Protein AF-A0A2D6ZZS3-F1 (afdb_monomer)

Solvent-accessible surface area (backbone atoms only — not comparable to full-atom values): 4858 Å² total; per-residue (Å²): 132,85,77,77,77,80,75,83,80,74,55,70,68,57,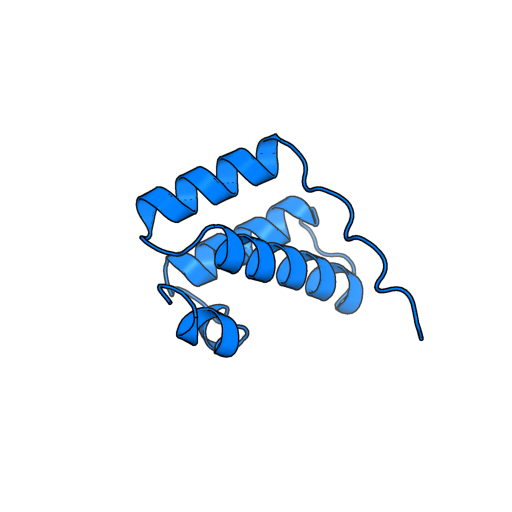50,53,52,38,47,52,50,18,69,75,64,66,33,42,46,71,40,48,50,49,46,27,53,48,29,42,51,48,42,70,72,72,49,91,62,104,56,54,59,68,56,50,9,48,50,40,36,51,20,40,70,72,56,54,70,63,37,43,71,77,38,42,75,47,58,72,48,25,79,111

Nearest PDB structures (foldseek):
  7x0e-assembly1_A  TM=7.745E-01  e=6.742E+00  Pseudomonas aeruginosa PAO1
  4bpd-assembly2_F  TM=2.712E-01  e=8.083E+00  Escherichia coli K-12
  5d57-assembly2_F  TM=2.605E-01  e=9.689E+00  Escherichia coli K-12

pLDDT: mean 89.94, std 9.18, range [54.09, 96.94]

Radius of gyration: 12.97 Å; Cα contacts (8 Å, |Δi|>4): 69; chains: 1; bounding box: 28×40×25 Å

Sequence (84 aa):
MSQKRKRKPLSPSTQKYLLAKAKESGIKKSVLTAVYRRGQGAFLSSGSRNVSMAAWARGRVNSFVSGKGGARKADADLWRKRKT

Foldseek 3Di:
DDDDPDDDDDDPVVLVLLVVLCVVQVFDSVLLVVQLVVQLVCCVVVDHDPDDSNVSSVVLSVCCRVVPDCNCVVSVVSVVVRND

Structure (mmCIF, N/CA/C/O backbone):
data_AF-A0A2D6ZZS3-F1
#
_entry.id   AF-A0A2D6ZZS3-F1
#
loop_
_atom_site.group_PDB
_atom_site.id
_atom_site.type_symbol
_atom_site.label_atom_id
_atom_site.label_alt_id
_atom_site.label_comp_id
_atom_site.label_asym_id
_atom_site.label_entity_id
_atom_site.label_seq_id
_atom_site.pdbx_PDB_ins_code
_atom_site.Cartn_x
_atom_site.Cartn_y
_atom_site.Cartn_z
_atom_site.occupancy
_atom_site.B_iso_or_equiv
_atom_site.auth_seq_id
_atom_site.auth_comp_id
_atom_site.auth_asym_id
_atom_site.auth_atom_id
_atom_site.pdbx_PDB_model_num
ATOM 1 N N . MET A 1 1 ? -4.677 -30.173 5.713 1.00 54.09 1 MET A N 1
ATOM 2 C CA . MET A 1 1 ? -4.942 -28.724 5.891 1.00 54.09 1 MET A CA 1
ATOM 3 C C . MET A 1 1 ? -3.681 -27.935 5.546 1.00 54.09 1 MET A C 1
ATOM 5 O O . MET A 1 1 ? -2.677 -28.100 6.224 1.00 54.09 1 MET A O 1
ATOM 9 N N . SER A 1 2 ? -3.679 -27.133 4.476 1.00 63.50 2 SER A N 1
ATOM 10 C CA . SER A 1 2 ? -2.496 -26.347 4.082 1.00 63.50 2 SER A CA 1
ATOM 11 C C . SER A 1 2 ? -2.259 -25.213 5.083 1.00 63.50 2 SER A C 1
ATOM 13 O O . SER A 1 2 ? -3.056 -24.276 5.151 1.00 63.50 2 SER A O 1
ATOM 15 N N . GLN A 1 3 ? -1.173 -25.271 5.859 1.00 65.75 3 GLN A N 1
ATOM 16 C CA . GLN A 1 3 ? -0.805 -24.188 6.771 1.00 65.75 3 GLN A CA 1
ATOM 17 C C . GLN A 1 3 ? -0.633 -22.881 5.984 1.00 65.75 3 GLN A C 1
ATOM 19 O O . GLN A 1 3 ? 0.192 -22.768 5.074 1.00 65.75 3 GLN A O 1
ATOM 24 N N . LYS A 1 4 ? -1.443 -21.871 6.313 1.00 62.75 4 LYS A N 1
ATOM 25 C CA . LYS A 1 4 ? -1.385 -20.552 5.677 1.00 62.75 4 LYS A CA 1
ATOM 26 C C . LYS A 1 4 ? -0.044 -19.915 6.049 1.00 62.75 4 LYS A C 1
ATOM 28 O O . LYS A 1 4 ? 0.143 -19.499 7.190 1.00 62.75 4 LYS A O 1
ATOM 33 N N . ARG A 1 5 ? 0.903 -19.861 5.104 1.00 74.81 5 ARG A N 1
ATOM 34 C CA . ARG A 1 5 ? 2.242 -19.292 5.341 1.00 74.81 5 ARG A CA 1
ATOM 35 C C . ARG A 1 5 ? 2.109 -17.892 5.952 1.00 74.81 5 ARG A C 1
ATOM 37 O O . ARG A 1 5 ? 1.457 -17.016 5.371 1.00 74.81 5 ARG A O 1
ATOM 44 N N . LYS A 1 6 ? 2.712 -17.679 7.129 1.00 74.50 6 LYS A N 1
ATOM 45 C CA . LYS A 1 6 ? 2.725 -16.368 7.792 1.00 74.50 6 LYS A CA 1
ATOM 46 C C . LYS A 1 6 ? 3.410 -15.362 6.868 1.00 74.50 6 LYS A C 1
ATOM 48 O O . LYS A 1 6 ? 4.492 -15.598 6.338 1.00 74.50 6 LYS A O 1
ATOM 53 N N . ARG A 1 7 ? 2.747 -14.232 6.634 1.00 80.44 7 ARG A N 1
ATOM 54 C CA . ARG A 1 7 ? 3.272 -13.168 5.776 1.00 80.44 7 ARG A CA 1
ATOM 55 C C . ARG A 1 7 ? 4.502 -12.542 6.432 1.00 80.44 7 ARG A C 1
ATOM 57 O O . ARG A 1 7 ? 4.420 -12.145 7.590 1.00 80.44 7 ARG A O 1
ATOM 64 N N . LYS A 1 8 ? 5.594 -12.377 5.673 1.00 84.25 8 LYS A N 1
ATOM 65 C CA . LYS A 1 8 ? 6.787 -11.656 6.151 1.00 84.25 8 LYS A CA 1
ATOM 66 C C . LYS A 1 8 ? 6.386 -10.264 6.677 1.00 84.25 8 LYS A C 1
ATOM 68 O O . LYS A 1 8 ? 5.589 -9.590 5.993 1.00 84.25 8 LYS A O 1
ATOM 73 N N . PRO A 1 9 ? 6.878 -9.857 7.865 1.00 86.31 9 PRO A N 1
ATOM 74 C CA . PRO A 1 9 ? 6.578 -8.550 8.433 1.00 86.31 9 PRO A CA 1
ATOM 75 C C . PRO A 1 9 ? 7.103 -7.431 7.529 1.00 86.31 9 PRO A C 1
ATOM 77 O O . PRO A 1 9 ? 8.104 -7.585 6.831 1.00 86.31 9 PRO A O 1
ATOM 80 N N . LEU A 1 10 ? 6.391 -6.303 7.523 1.00 90.12 10 LEU A N 1
ATOM 81 C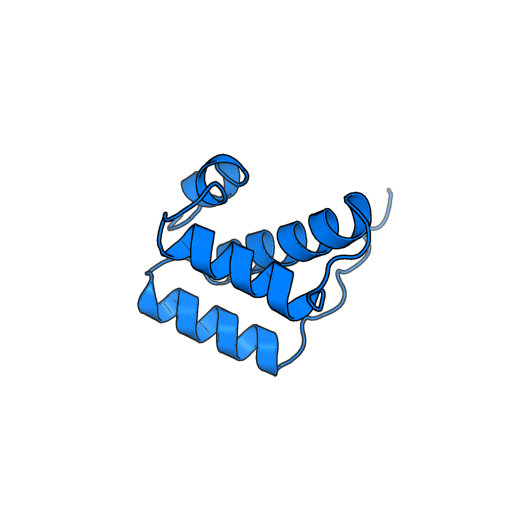 CA . LEU A 1 10 ? 6.824 -5.099 6.814 1.00 90.12 10 LEU A CA 1
ATOM 82 C C . LEU A 1 10 ? 7.919 -4.383 7.605 1.00 90.12 10 LEU A C 1
ATOM 84 O O . LEU A 1 10 ? 7.898 -4.412 8.836 1.00 90.12 10 LEU A O 1
ATOM 88 N N . SER A 1 11 ? 8.815 -3.684 6.901 1.00 92.81 11 SER A N 1
ATOM 89 C CA . SER A 1 11 ? 9.858 -2.877 7.540 1.00 92.81 11 SER A CA 1
ATOM 90 C C . SER A 1 11 ? 9.259 -1.812 8.475 1.00 92.81 11 SER A C 1
ATOM 92 O O . SER A 1 11 ? 8.179 -1.284 8.174 1.00 92.81 11 SER A O 1
ATOM 94 N N . PRO A 1 12 ? 9.954 -1.426 9.561 1.00 94.00 12 PRO A N 1
ATOM 95 C CA . PRO A 1 12 ? 9.483 -0.378 10.472 1.00 94.00 12 PRO A CA 1
ATOM 96 C C . PRO A 1 12 ? 9.155 0.940 9.754 1.00 94.00 12 PRO A C 1
ATOM 98 O O . PRO A 1 12 ? 8.115 1.550 9.999 1.00 94.00 12 PRO A O 1
ATOM 101 N N . SER A 1 13 ? 9.983 1.328 8.779 1.00 94.25 13 SER A N 1
ATOM 102 C CA . SER A 1 13 ? 9.768 2.515 7.941 1.00 94.25 13 SER A CA 1
ATOM 103 C C . SER A 1 13 ? 8.457 2.455 7.152 1.00 94.25 13 SER A C 1
ATOM 105 O O . SER A 1 13 ? 7.694 3.422 7.127 1.00 94.25 13 SER A O 1
ATOM 107 N N . THR A 1 14 ? 8.142 1.299 6.563 1.00 95.31 14 THR A N 1
ATOM 108 C CA . THR A 1 14 ? 6.883 1.089 5.837 1.00 95.31 14 THR A CA 1
ATOM 109 C C . THR A 1 14 ? 5.696 1.135 6.791 1.00 95.31 14 THR A C 1
ATOM 111 O O . THR A 1 14 ? 4.675 1.743 6.478 1.00 95.31 14 THR A O 1
ATOM 114 N N . GLN A 1 15 ? 5.822 0.539 7.977 1.00 95.50 15 GLN A N 1
ATOM 115 C CA . GLN A 1 15 ? 4.756 0.570 8.975 1.00 95.50 15 GLN A CA 1
ATOM 116 C C . GLN A 1 15 ? 4.459 1.994 9.461 1.00 95.50 15 GLN A C 1
ATOM 118 O O . GLN A 1 15 ? 3.282 2.344 9.577 1.00 95.50 15 GLN A O 1
ATOM 123 N N . LYS A 1 16 ? 5.493 2.815 9.692 1.00 96.69 16 LYS A N 1
ATOM 124 C CA . LYS A 1 16 ? 5.351 4.233 10.065 1.00 96.69 16 LYS A CA 1
ATOM 125 C C . LYS A 1 16 ? 4.660 5.031 8.960 1.00 96.69 16 LYS A C 1
ATOM 127 O O . LYS A 1 16 ? 3.706 5.751 9.239 1.00 96.69 16 LYS A O 1
ATOM 132 N N . TYR A 1 17 ? 5.076 4.840 7.708 1.00 96.62 17 TYR A N 1
ATOM 133 C CA . TYR A 1 17 ? 4.440 5.467 6.546 1.00 96.62 17 TYR A CA 1
ATOM 134 C C . TYR A 1 17 ? 2.949 5.102 6.427 1.00 96.62 17 TYR A C 1
ATOM 136 O O . TYR A 1 17 ? 2.103 5.982 6.279 1.00 96.62 17 TYR A O 1
ATOM 144 N N . LEU A 1 18 ? 2.606 3.814 6.549 1.00 96.94 18 LEU A N 1
ATOM 145 C CA . LEU A 1 18 ? 1.215 3.352 6.476 1.00 96.94 18 LEU A CA 1
ATOM 146 C C . LEU A 1 18 ? 0.370 3.878 7.638 1.00 96.94 18 LEU A C 1
ATOM 148 O O . LEU A 1 18 ? -0.804 4.182 7.446 1.00 96.94 18 LEU A O 1
ATOM 152 N N . LEU A 1 19 ? 0.953 3.993 8.832 1.00 96.50 19 LEU A N 1
ATOM 153 C CA . LEU A 1 19 ? 0.276 4.574 9.987 1.00 96.50 19 LEU A CA 1
ATOM 154 C C . LEU A 1 19 ? -0.006 6.067 9.777 1.00 96.50 19 LEU A C 1
ATOM 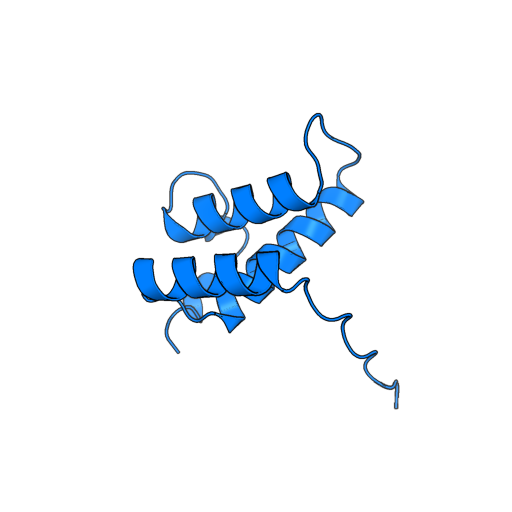156 O O . LEU A 1 19 ? -1.120 6.507 10.042 1.00 96.50 19 LEU A O 1
ATOM 160 N N . ALA A 1 20 ? 0.969 6.827 9.274 1.00 96.94 20 ALA A N 1
ATOM 161 C CA . ALA A 1 20 ? 0.787 8.244 8.961 1.00 96.94 20 ALA A CA 1
ATOM 162 C C . ALA A 1 20 ? -0.332 8.440 7.929 1.00 96.94 20 ALA A C 1
ATOM 164 O O . ALA A 1 20 ? -1.257 9.215 8.160 1.00 96.94 20 ALA A O 1
ATOM 165 N N . LYS A 1 21 ? -0.325 7.648 6.848 1.00 95.44 21 LYS A N 1
ATOM 166 C CA . LYS A 1 21 ? -1.382 7.705 5.830 1.00 95.44 21 LYS A CA 1
ATOM 167 C C . LYS A 1 21 ? -2.746 7.265 6.349 1.00 95.44 21 LYS A C 1
ATOM 169 O O . LYS A 1 21 ? -3.754 7.827 5.929 1.00 95.44 21 LYS A O 1
ATOM 174 N N . ALA A 1 22 ? -2.802 6.300 7.263 1.00 95.88 22 ALA A N 1
ATOM 175 C CA . ALA A 1 22 ? -4.054 5.898 7.898 1.00 95.88 22 ALA A CA 1
ATOM 176 C C . ALA A 1 22 ? -4.667 7.051 8.707 1.00 95.88 22 ALA A C 1
ATOM 178 O O . ALA A 1 22 ? -5.857 7.320 8.572 1.00 95.88 22 ALA A O 1
ATOM 179 N N . LYS A 1 23 ? -3.839 7.764 9.484 1.00 94.75 23 LYS A N 1
ATOM 180 C CA . LYS A 1 23 ? -4.261 8.936 10.266 1.00 94.75 23 LYS A CA 1
ATOM 181 C C . LYS A 1 23 ? -4.738 10.087 9.374 1.00 94.75 23 LYS A C 1
ATOM 183 O O . LYS A 1 23 ? -5.792 10.644 9.632 1.00 94.75 23 LYS A O 1
ATOM 188 N N . GLU A 1 24 ? -3.999 10.389 8.309 1.00 93.94 24 GLU A N 1
ATOM 189 C CA . GLU A 1 24 ? -4.318 11.471 7.363 1.0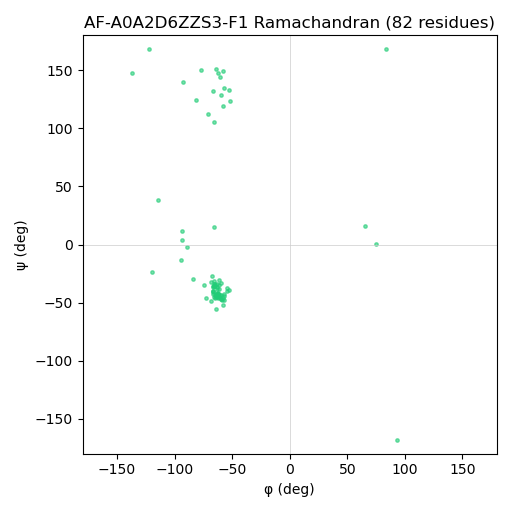0 93.94 24 GLU A CA 1
ATOM 190 C C . GLU A 1 24 ? -5.602 11.202 6.560 1.00 93.94 24 GLU A C 1
ATOM 192 O O . GLU A 1 24 ? -6.398 12.101 6.326 1.00 93.94 24 GLU A O 1
ATOM 197 N N . SER A 1 25 ? -5.815 9.957 6.126 1.00 92.44 25 SER A N 1
ATOM 198 C CA . SER A 1 25 ? -6.920 9.608 5.219 1.00 92.44 25 SER A CA 1
ATOM 199 C C . SER A 1 25 ? -8.187 9.103 5.911 1.00 92.44 25 SER A C 1
ATOM 201 O O . SER A 1 25 ? -9.221 8.941 5.259 1.00 92.44 25 SER A O 1
ATOM 203 N N . GLY A 1 26 ? -8.106 8.760 7.200 1.00 93.25 26 GLY A N 1
ATOM 204 C CA . GLY A 1 26 ? -9.169 8.044 7.911 1.00 93.25 26 GLY A CA 1
ATOM 205 C C . GLY A 1 26 ? -9.413 6.617 7.394 1.00 93.25 26 GLY A C 1
ATOM 206 O O . GLY A 1 26 ? -10.465 6.034 7.659 1.00 93.25 26 GLY A O 1
ATOM 207 N N . ILE A 1 27 ? -8.477 6.052 6.622 1.00 94.56 27 ILE A N 1
ATOM 208 C CA . ILE A 1 27 ? -8.523 4.670 6.128 1.00 94.56 27 ILE A CA 1
ATOM 209 C C . ILE A 1 27 ? -7.776 3.765 7.105 1.00 94.56 27 ILE A C 1
ATOM 211 O O . ILE A 1 27 ? -6.689 4.090 7.581 1.00 94.56 27 ILE A O 1
ATOM 215 N N . LYS A 1 28 ? -8.306 2.568 7.353 1.00 95.44 28 LYS A N 1
ATOM 216 C CA . LYS A 1 28 ? -7.657 1.575 8.214 1.00 95.44 28 LYS A CA 1
ATOM 217 C C . LYS A 1 28 ? -6.249 1.210 7.735 1.00 95.44 28 LYS A C 1
ATOM 219 O O . LYS A 1 28 ? -6.028 0.869 6.571 1.00 95.44 28 LYS A O 1
ATOM 224 N N . LYS A 1 29 ? -5.294 1.156 8.673 1.00 95.56 29 LYS A N 1
ATOM 225 C CA . LYS A 1 29 ? -3.911 0.709 8.405 1.00 95.56 29 LYS A CA 1
ATOM 226 C C . LYS A 1 29 ? -3.873 -0.678 7.754 1.00 95.56 29 LYS A C 1
ATOM 228 O O . LYS A 1 29 ? -3.042 -0.912 6.880 1.00 95.56 29 LYS A O 1
ATOM 233 N N . SER A 1 30 ? -4.755 -1.596 8.155 1.00 94.75 30 SER A N 1
ATOM 234 C CA . SER A 1 30 ? -4.851 -2.948 7.581 1.00 94.75 30 SER A CA 1
ATOM 235 C C . SER A 1 30 ? -5.191 -2.923 6.086 1.00 94.75 30 SER A C 1
ATOM 237 O O . SER A 1 30 ? -4.604 -3.675 5.308 1.00 94.75 30 SER A O 1
ATOM 239 N N . VAL A 1 31 ? -6.063 -2.003 5.670 1.00 96.25 31 VAL A N 1
ATOM 240 C CA . VAL A 1 31 ? -6.437 -1.780 4.268 1.00 96.25 31 VAL A CA 1
ATOM 241 C C . VAL A 1 31 ? -5.265 -1.202 3.486 1.00 96.25 31 VAL A C 1
ATOM 243 O O . VAL A 1 31 ? -4.883 -1.763 2.461 1.00 96.25 31 VAL A O 1
ATOM 246 N N . LEU A 1 32 ? -4.613 -0.155 4.001 1.00 96.38 32 LEU A N 1
ATOM 247 C CA . LEU A 1 32 ? -3.424 0.418 3.352 1.00 96.38 32 LEU A CA 1
ATOM 248 C C . LEU A 1 32 ? -2.273 -0.596 3.265 1.00 96.38 32 LEU A C 1
ATOM 250 O O . LEU A 1 32 ? -1.555 -0.647 2.270 1.00 96.38 32 LEU A O 1
ATOM 254 N N . THR A 1 33 ? -2.137 -1.458 4.273 1.00 96.50 33 THR A N 1
ATOM 255 C CA . THR A 1 33 ? -1.193 -2.583 4.266 1.00 96.50 33 THR A CA 1
ATOM 256 C C . THR A 1 33 ? -1.518 -3.567 3.144 1.00 96.50 33 THR A C 1
ATOM 258 O O . THR A 1 33 ? -0.613 -4.029 2.450 1.00 96.50 33 THR A O 1
ATOM 261 N N . ALA A 1 34 ? -2.795 -3.888 2.930 1.00 95.81 34 ALA A N 1
ATOM 262 C CA . ALA A 1 34 ? -3.214 -4.760 1.838 1.00 95.81 34 ALA A CA 1
ATOM 263 C C . ALA A 1 34 ? -2.934 -4.131 0.461 1.00 95.81 34 ALA A C 1
ATOM 265 O O . ALA A 1 34 ? -2.373 -4.813 -0.398 1.00 95.81 34 ALA A O 1
ATOM 266 N N . VAL A 1 35 ? -3.223 -2.836 0.281 1.00 96.19 35 VAL A N 1
ATOM 267 C CA . VAL A 1 35 ? -2.900 -2.083 -0.948 1.00 96.19 35 VAL A CA 1
ATOM 268 C C . VAL A 1 35 ? -1.395 -2.088 -1.214 1.00 96.19 35 VAL A C 1
ATOM 270 O O . VAL A 1 35 ? -0.967 -2.404 -2.322 1.00 96.19 35 VAL A O 1
ATOM 273 N N . TYR A 1 36 ? -0.577 -1.812 -0.194 1.00 96.31 36 TYR A N 1
ATOM 274 C CA . TYR A 1 36 ? 0.881 -1.847 -0.310 1.00 96.31 36 TYR A CA 1
ATOM 275 C C . TYR A 1 36 ? 1.373 -3.218 -0.788 1.00 96.31 36 TYR A C 1
ATOM 277 O O . TYR A 1 36 ? 2.133 -3.311 -1.751 1.00 96.31 36 TYR A O 1
ATOM 285 N N . ARG A 1 37 ? 0.884 -4.302 -0.172 1.00 95.25 37 ARG A N 1
ATOM 286 C CA . ARG A 1 37 ? 1.266 -5.673 -0.549 1.00 95.25 37 ARG A CA 1
ATOM 287 C C . ARG A 1 37 ? 0.812 -6.045 -1.959 1.00 95.25 37 ARG A C 1
ATOM 289 O O . ARG A 1 37 ? 1.543 -6.742 -2.656 1.00 95.25 37 ARG A O 1
ATOM 296 N N . ARG A 1 38 ? -0.356 -5.574 -2.401 1.00 94.94 38 ARG A N 1
ATOM 297 C CA . ARG A 1 38 ? -0.793 -5.730 -3.798 1.00 94.94 38 ARG A CA 1
ATOM 298 C C . ARG A 1 38 ? 0.072 -4.931 -4.760 1.00 94.94 38 ARG A C 1
ATOM 300 O O . ARG A 1 38 ? 0.373 -5.425 -5.837 1.00 94.94 38 ARG A O 1
ATOM 307 N N . GLY A 1 39 ? 0.529 -3.747 -4.356 1.00 94.06 39 GLY A N 1
ATOM 308 C CA . GLY A 1 39 ? 1.532 -2.981 -5.091 1.00 94.06 39 GLY A CA 1
ATOM 309 C C . GLY A 1 39 ? 2.825 -3.772 -5.289 1.00 94.06 39 GLY A C 1
ATOM 310 O O . GLY A 1 39 ? 3.318 -3.844 -6.410 1.00 94.06 39 GLY A O 1
ATOM 311 N N . GLN A 1 40 ? 3.326 -4.426 -4.238 1.00 94.00 40 GLN A N 1
ATOM 312 C CA . GLN A 1 40 ? 4.501 -5.302 -4.336 1.00 94.00 40 GLN A CA 1
ATOM 313 C C . GLN A 1 40 ? 4.260 -6.495 -5.271 1.00 94.00 40 GLN A C 1
ATOM 315 O O . GLN A 1 40 ? 5.102 -6.783 -6.112 1.00 94.00 40 GLN A O 1
ATOM 320 N N . GLY A 1 41 ? 3.107 -7.163 -5.156 1.00 93.06 41 GLY A N 1
ATOM 321 C CA . GLY A 1 41 ? 2.751 -8.278 -6.039 1.00 93.06 41 GLY A CA 1
ATOM 322 C C . GLY A 1 41 ? 2.660 -7.855 -7.505 1.00 93.06 41 GLY A C 1
ATOM 323 O O . GLY A 1 41 ? 3.236 -8.512 -8.361 1.00 93.06 41 GLY A O 1
ATOM 324 N N . ALA A 1 42 ? 2.018 -6.715 -7.771 1.00 91.94 42 ALA A N 1
ATOM 325 C CA . ALA A 1 42 ? 1.919 -6.153 -9.112 1.00 91.94 42 ALA A CA 1
ATOM 326 C C . ALA A 1 42 ? 3.299 -5.831 -9.699 1.00 91.94 42 ALA A C 1
ATOM 328 O O . ALA A 1 42 ? 3.551 -6.165 -10.846 1.00 91.94 42 ALA A O 1
ATOM 329 N N . PHE A 1 43 ? 4.204 -5.238 -8.908 1.00 92.94 43 PHE A N 1
ATOM 330 C CA . PHE A 1 43 ? 5.581 -4.971 -9.339 1.00 92.94 43 PHE A CA 1
ATOM 331 C C . PHE A 1 43 ? 6.299 -6.251 -9.780 1.00 92.94 43 PHE A C 1
ATOM 333 O O . PHE A 1 43 ? 6.947 -6.271 -10.818 1.00 92.94 43 PHE A O 1
ATOM 340 N N . LEU A 1 44 ? 6.152 -7.325 -9.001 1.00 91.31 44 LEU A N 1
ATOM 3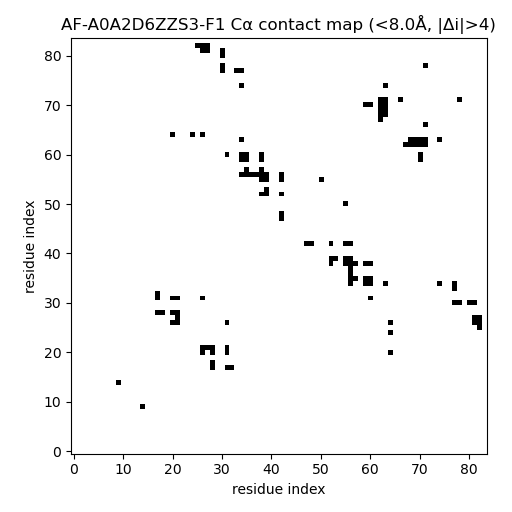41 C CA . LEU A 1 44 ? 6.770 -8.614 -9.304 1.00 91.31 44 LEU A CA 1
ATOM 342 C C . LEU A 1 44 ? 6.160 -9.287 -10.540 1.00 91.31 44 LEU A C 1
ATOM 344 O O . LEU A 1 44 ? 6.877 -9.978 -11.253 1.00 91.31 44 LEU A O 1
ATOM 348 N N . SER A 1 45 ? 4.866 -9.088 -10.807 1.00 90.62 45 SER A N 1
ATOM 349 C CA . SER A 1 45 ? 4.191 -9.693 -11.962 1.00 90.62 45 SER A CA 1
ATOM 350 C C . SER A 1 45 ? 4.359 -8.907 -13.264 1.00 90.62 45 SER A C 1
ATOM 352 O O . SER A 1 45 ? 4.310 -9.501 -14.331 1.00 90.62 45 SER A O 1
ATOM 354 N N . SER A 1 46 ? 4.509 -7.579 -13.205 1.00 83.25 46 SER A N 1
ATOM 355 C CA . SER A 1 46 ? 4.569 -6.719 -14.400 1.00 83.25 46 SER A CA 1
ATOM 356 C C . SER A 1 46 ? 5.987 -6.432 -14.908 1.00 83.25 46 SER A C 1
ATOM 358 O O . SER A 1 46 ? 6.141 -5.645 -15.837 1.00 83.25 46 SER A O 1
ATOM 360 N N . GLY A 1 47 ? 7.014 -7.024 -14.294 1.00 71.31 47 GLY A N 1
ATOM 361 C CA . GLY A 1 47 ? 8.416 -6.779 -14.631 1.00 71.31 47 GLY A CA 1
ATOM 362 C C . GLY A 1 47 ? 9.016 -5.543 -13.952 1.00 71.31 47 GLY A C 1
ATOM 363 O O . GLY A 1 47 ? 8.320 -4.728 -13.337 1.00 71.31 47 GLY A O 1
ATOM 364 N N . SER A 1 48 ? 10.345 -5.433 -14.042 1.00 67.25 48 SER A N 1
ATOM 365 C CA . SER A 1 48 ? 11.110 -4.330 -13.452 1.00 67.25 48 SER A CA 1
ATOM 366 C C . SER A 1 48 ? 10.689 -2.982 -14.043 1.00 67.25 48 SER A C 1
ATOM 368 O O . SER A 1 48 ? 10.380 -2.869 -15.227 1.00 67.25 48 SER A O 1
ATOM 370 N N . ARG A 1 49 ? 10.682 -1.943 -13.209 1.00 78.12 49 ARG A N 1
ATOM 371 C CA . ARG A 1 49 ? 10.395 -0.557 -13.604 1.00 78.12 49 ARG A CA 1
ATOM 372 C C . ARG A 1 49 ? 11.573 0.332 -13.229 1.00 78.12 49 ARG A C 1
ATOM 374 O O . ARG A 1 49 ? 12.370 -0.034 -12.373 1.00 78.12 49 ARG A O 1
ATOM 381 N N . ASN A 1 50 ? 11.583 1.563 -13.737 1.00 90.25 50 ASN A N 1
ATOM 382 C CA . ASN A 1 50 ? 12.544 2.615 -13.360 1.00 90.25 50 ASN A CA 1
ATOM 383 C C . ASN A 1 50 ? 12.408 3.094 -11.893 1.00 90.25 50 ASN A C 1
ATOM 385 O O . ASN A 1 50 ? 12.882 4.167 -11.536 1.00 90.25 50 ASN A O 1
ATOM 389 N N . VAL A 1 51 ? 11.706 2.347 -11.036 1.00 90.88 51 VAL A N 1
ATOM 390 C CA . VAL A 1 51 ? 11.463 2.677 -9.630 1.00 90.88 51 VAL A CA 1
ATOM 391 C C . VAL A 1 51 ? 11.633 1.435 -8.767 1.00 90.88 51 VAL A C 1
ATOM 393 O O . VAL A 1 51 ? 11.285 0.328 -9.170 1.00 90.88 51 VAL A O 1
ATOM 396 N N . SER A 1 52 ? 12.104 1.617 -7.533 1.00 92.75 52 SER A N 1
ATOM 397 C CA . SER A 1 52 ? 12.170 0.512 -6.576 1.00 92.75 52 SER A CA 1
ATOM 398 C C . SER A 1 52 ? 10.772 -0.016 -6.234 1.00 92.75 52 SER A C 1
ATOM 400 O O . SER A 1 52 ? 9.794 0.737 -6.180 1.00 92.75 52 SER A O 1
ATOM 402 N N . MET A 1 53 ? 10.673 -1.307 -5.902 1.00 92.56 53 MET A N 1
ATOM 403 C CA . MET A 1 53 ? 9.416 -1.935 -5.472 1.00 92.56 53 MET A CA 1
ATOM 404 C C . MET A 1 53 ? 8.750 -1.179 -4.310 1.00 92.56 53 MET A C 1
ATOM 406 O O . MET A 1 53 ? 7.528 -1.032 -4.266 1.00 92.56 53 MET A O 1
ATOM 410 N N . ALA A 1 54 ? 9.549 -0.679 -3.362 1.00 93.44 54 ALA A N 1
ATOM 411 C CA . ALA A 1 54 ? 9.038 0.085 -2.232 1.00 93.44 54 ALA A CA 1
ATOM 412 C C . ALA A 1 54 ? 8.435 1.425 -2.678 1.00 93.44 54 ALA A C 1
ATOM 414 O O . ALA A 1 54 ? 7.362 1.793 -2.198 1.00 93.44 54 ALA A O 1
ATOM 415 N N . ALA A 1 55 ? 9.091 2.139 -3.599 1.00 93.75 55 ALA A N 1
ATOM 416 C CA . ALA A 1 55 ? 8.565 3.379 -4.167 1.00 93.75 55 ALA A CA 1
ATOM 417 C C . ALA A 1 55 ? 7.272 3.126 -4.954 1.00 93.75 55 ALA A C 1
ATOM 419 O O . ALA A 1 55 ? 6.286 3.830 -4.746 1.00 93.75 55 ALA A O 1
ATOM 420 N N . TRP A 1 56 ? 7.236 2.065 -5.760 1.00 93.38 56 TRP A N 1
ATOM 421 C CA . TRP A 1 56 ? 6.047 1.636 -6.494 1.00 93.38 56 TRP A CA 1
ATOM 422 C C . TRP A 1 56 ? 4.856 1.343 -5.574 1.00 93.38 56 TRP A C 1
ATOM 424 O O . TRP A 1 56 ? 3.766 1.896 -5.739 1.00 93.38 56 TRP A O 1
ATOM 434 N N . ALA A 1 57 ? 5.069 0.513 -4.551 1.00 95.06 57 ALA A N 1
ATOM 435 C CA . ALA A 1 57 ? 4.027 0.146 -3.601 1.00 95.06 57 ALA A CA 1
ATOM 436 C C . ALA A 1 57 ? 3.513 1.359 -2.803 1.00 95.06 57 ALA A C 1
ATOM 438 O O . ALA A 1 57 ? 2.305 1.481 -2.587 1.00 95.06 57 ALA A O 1
ATOM 439 N N . ARG A 1 58 ? 4.394 2.296 -2.418 1.00 95.50 58 ARG A N 1
ATOM 440 C CA . ARG A 1 58 ? 3.986 3.575 -1.803 1.00 95.50 58 ARG A CA 1
ATOM 441 C C . ARG A 1 58 ? 3.215 4.467 -2.778 1.00 95.50 58 ARG A C 1
ATOM 4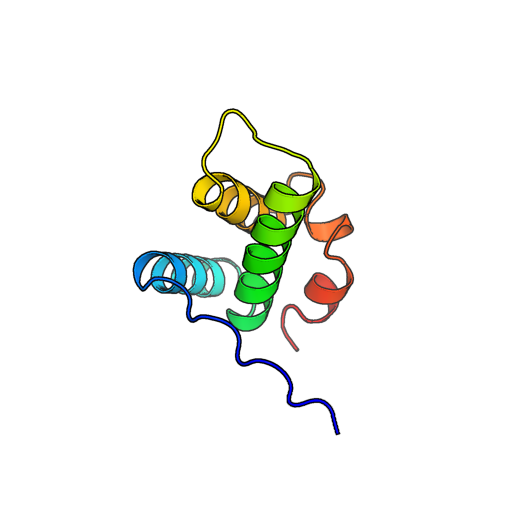43 O O . ARG A 1 58 ? 2.214 5.056 -2.384 1.00 95.50 58 ARG A O 1
ATOM 450 N N . GLY A 1 59 ? 3.618 4.523 -4.047 1.00 94.44 59 GLY A N 1
ATOM 451 C CA . GLY A 1 59 ? 2.892 5.244 -5.096 1.00 94.44 59 GLY A CA 1
ATOM 452 C C . GLY A 1 59 ? 1.450 4.755 -5.233 1.00 94.44 59 GLY A C 1
ATOM 453 O O . GLY A 1 59 ? 0.518 5.559 -5.261 1.00 94.44 59 GLY A O 1
ATOM 454 N N . ARG A 1 60 ? 1.242 3.434 -5.186 1.00 94.81 60 ARG A N 1
ATOM 455 C CA . ARG A 1 60 ? -0.101 2.840 -5.178 1.00 94.81 60 ARG A CA 1
ATOM 456 C C . ARG A 1 60 ? -0.912 3.226 -3.937 1.00 94.81 60 ARG A C 1
ATOM 458 O O . ARG A 1 60 ? -2.081 3.568 -4.076 1.00 94.81 60 ARG A O 1
ATOM 465 N N . VAL A 1 61 ? -0.306 3.224 -2.745 1.00 96.62 61 VAL A N 1
ATOM 466 C CA . VAL A 1 61 ? -0.966 3.688 -1.506 1.00 96.62 61 VAL A CA 1
ATOM 467 C C . VAL A 1 61 ? -1.364 5.163 -1.612 1.00 96.62 61 VAL A C 1
ATOM 469 O O . VAL A 1 61 ? -2.500 5.504 -1.293 1.00 96.62 61 VAL A O 1
ATOM 472 N N . ASN A 1 62 ? -0.480 6.028 -2.115 1.00 95.56 62 ASN A N 1
ATOM 473 C CA . ASN A 1 62 ? -0.783 7.445 -2.333 1.00 95.56 62 ASN A CA 1
ATOM 474 C C . ASN A 1 62 ? -1.924 7.637 -3.348 1.00 95.56 62 ASN A C 1
ATOM 476 O O . ASN A 1 62 ? -2.827 8.438 -3.107 1.00 95.56 62 ASN A O 1
ATOM 480 N N . SER A 1 63 ? -1.930 6.877 -4.449 1.00 94.75 63 SER A N 1
ATOM 481 C CA . SER A 1 63 ? -3.024 6.881 -5.433 1.00 94.75 63 SER A CA 1
ATOM 482 C C . SER A 1 63 ? -4.344 6.405 -4.813 1.00 94.75 63 SER A C 1
ATOM 484 O O . SER A 1 63 ? -5.390 7.017 -5.019 1.00 94.75 63 SER A O 1
ATOM 486 N N . PHE A 1 64 ? -4.304 5.364 -3.977 1.00 95.81 64 PHE A N 1
ATOM 487 C CA . PHE A 1 64 ? -5.484 4.833 -3.291 1.00 95.81 64 PHE A CA 1
ATOM 488 C C . PHE A 1 64 ? -6.078 5.841 -2.298 1.00 95.81 64 PHE A C 1
ATOM 490 O O . PHE A 1 64 ? -7.290 6.075 -2.293 1.00 95.81 64 PHE A O 1
ATOM 497 N N . VAL A 1 65 ? -5.217 6.470 -1.494 1.00 94.94 65 VAL A N 1
ATOM 498 C CA . VAL A 1 65 ? -5.592 7.501 -0.518 1.00 94.94 65 VAL A CA 1
ATOM 499 C C . VAL A 1 65 ? -6.158 8.732 -1.221 1.00 94.94 65 VAL A C 1
ATOM 501 O O . VAL A 1 65 ? -7.298 9.107 -0.956 1.00 94.94 65 VAL A O 1
ATOM 504 N N . SER A 1 66 ? -5.411 9.321 -2.158 1.00 93.38 66 SER A N 1
ATOM 505 C CA . SER A 1 66 ? -5.822 10.550 -2.854 1.00 93.38 66 SER A CA 1
ATOM 506 C C . SER A 1 66 ? -7.023 10.349 -3.777 1.00 93.38 66 SER A C 1
ATOM 508 O O . SER A 1 66 ? -7.767 11.289 -4.035 1.00 93.38 66 SER A O 1
ATOM 510 N N . GLY A 1 67 ? -7.223 9.133 -4.291 1.00 88.31 67 GLY A N 1
ATOM 511 C CA . GLY A 1 67 ? -8.196 8.867 -5.349 1.00 88.31 67 GLY A CA 1
ATOM 512 C C . GLY A 1 67 ? -7.764 9.341 -6.724 1.00 88.31 67 GLY A C 1
ATOM 513 O O . GLY A 1 67 ? -8.507 9.148 -7.680 1.00 88.31 67 GLY A O 1
ATOM 514 N N . LYS A 1 68 ? -6.569 9.926 -6.833 1.00 84.00 68 LYS A N 1
ATOM 515 C CA . LYS A 1 68 ? -5.967 10.292 -8.108 1.00 84.00 68 LYS A CA 1
ATOM 516 C C . LYS A 1 68 ? -5.321 9.039 -8.702 1.00 84.00 68 LYS A C 1
ATOM 518 O O . LYS A 1 68 ? -4.499 8.386 -8.055 1.00 84.00 68 LYS A O 1
ATOM 523 N N . GLY A 1 69 ? -5.708 8.686 -9.925 1.00 82.81 69 GLY A N 1
ATOM 524 C CA . GLY A 1 69 ? -5.246 7.486 -10.632 1.00 82.81 69 GLY A CA 1
ATOM 525 C C . GLY A 1 69 ? -6.151 6.256 -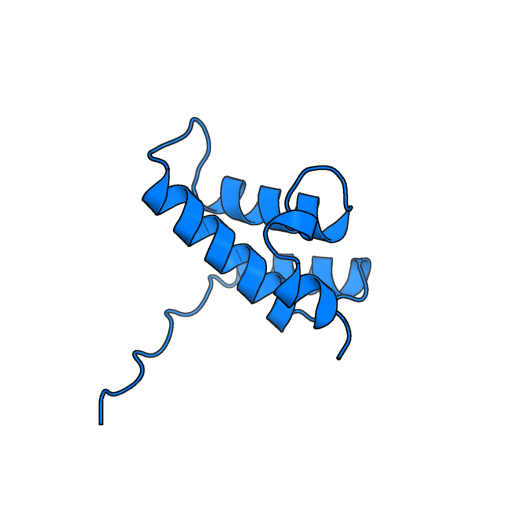10.462 1.00 82.81 69 GLY A C 1
ATOM 526 O O . GLY A 1 69 ? -7.278 6.339 -9.984 1.00 82.81 69 GLY A O 1
ATOM 527 N N . GLY A 1 70 ? -5.655 5.087 -10.880 1.00 88.12 70 GLY A N 1
ATOM 528 C CA . GLY A 1 70 ? -6.455 3.858 -10.995 1.00 88.12 70 GLY A CA 1
ATOM 529 C C . GLY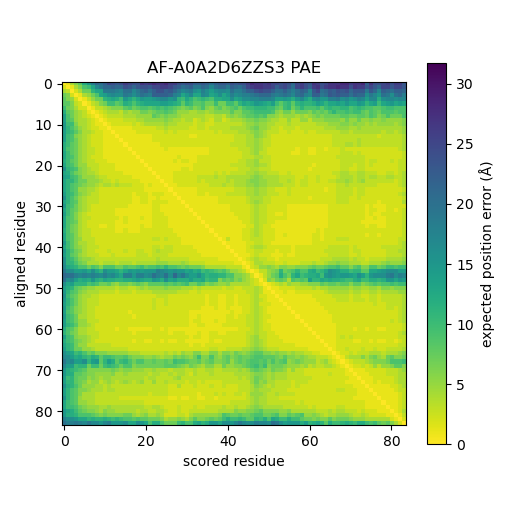 A 1 70 ? -6.530 2.971 -9.746 1.00 88.12 70 GLY A C 1
ATOM 530 O O . GLY A 1 70 ? -7.217 1.949 -9.775 1.00 88.12 70 GLY A O 1
ATOM 531 N N . ALA A 1 71 ? -5.845 3.309 -8.645 1.00 89.12 71 ALA A N 1
ATOM 532 C CA . ALA A 1 71 ? -5.694 2.388 -7.513 1.00 89.12 71 ALA A CA 1
ATOM 533 C C . ALA A 1 71 ? -7.013 2.080 -6.784 1.00 89.12 71 ALA A C 1
ATOM 535 O O . ALA A 1 71 ? -7.228 0.937 -6.395 1.00 89.12 71 ALA A O 1
ATOM 536 N N . ARG A 1 72 ? -7.938 3.043 -6.640 1.00 91.69 72 ARG A N 1
ATOM 537 C CA . ARG A 1 72 ? -9.261 2.769 -6.035 1.00 91.69 72 ARG A CA 1
ATOM 538 C C . ARG A 1 72 ? -10.101 1.804 -6.876 1.00 91.69 72 ARG A C 1
ATOM 540 O O . ARG A 1 72 ? -10.833 1.004 -6.308 1.00 91.69 72 ARG A O 1
ATOM 547 N N . LYS A 1 73 ? -9.972 1.859 -8.209 1.00 91.12 73 LYS A N 1
ATOM 548 C CA . LYS A 1 73 ? -10.643 0.931 -9.131 1.00 91.12 73 LYS A CA 1
ATOM 549 C C . LYS A 1 73 ? -10.000 -0.456 -9.072 1.00 91.12 73 LYS A C 1
ATOM 551 O O . LYS A 1 73 ? -10.708 -1.447 -8.943 1.00 91.12 73 LYS A O 1
ATOM 556 N N . ALA A 1 74 ? -8.669 -0.519 -9.101 1.00 90.75 74 ALA A N 1
ATOM 557 C CA . ALA A 1 74 ? -7.925 -1.777 -9.025 1.00 90.75 74 ALA A CA 1
ATOM 558 C C . ALA A 1 74 ? -8.080 -2.490 -7.668 1.00 90.75 74 ALA A C 1
ATOM 560 O O . ALA A 1 74 ? -8.048 -3.714 -7.607 1.00 90.75 74 ALA A O 1
ATOM 561 N N . ASP A 1 75 ? -8.256 -1.731 -6.584 1.00 94.44 75 ASP A N 1
ATOM 562 C CA . ASP A 1 75 ? -8.416 -2.227 -5.214 1.00 94.44 75 ASP A CA 1
ATOM 563 C C . ASP A 1 75 ? -9.819 -1.919 -4.656 1.00 94.44 75 ASP A C 1
ATOM 565 O O . ASP A 1 75 ? -9.984 -1.571 -3.483 1.00 94.44 75 ASP A O 1
ATOM 569 N N . ALA A 1 76 ? -10.851 -2.031 -5.498 1.00 94.50 76 ALA A N 1
ATOM 570 C CA . ALA A 1 76 ? -12.225 -1.666 -5.144 1.00 94.50 76 ALA A CA 1
ATOM 571 C C . ALA A 1 76 ? -12.777 -2.460 -3.946 1.00 94.50 76 ALA A C 1
ATOM 573 O O . ALA A 1 76 ? -13.536 -1.933 -3.134 1.00 94.50 76 ALA A O 1
ATOM 574 N N . ASP A 1 77 ? -12.370 -3.718 -3.787 1.00 94.94 77 ASP A N 1
ATOM 575 C CA . ASP A 1 77 ? -12.744 -4.552 -2.643 1.00 94.94 77 ASP A CA 1
ATOM 576 C C . ASP A 1 77 ?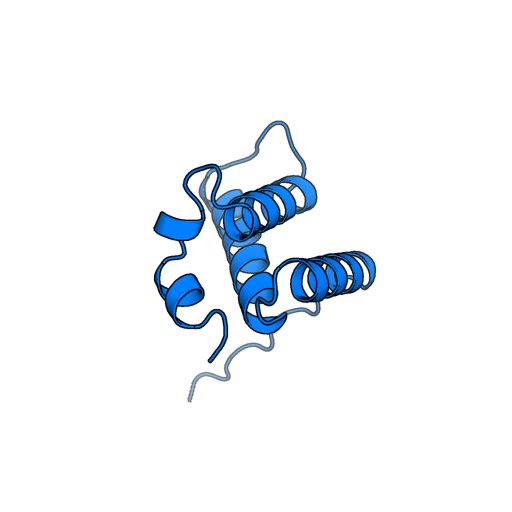 -12.165 -4.039 -1.316 1.00 94.94 77 ASP A C 1
ATOM 578 O O . ASP A 1 77 ? -12.837 -4.086 -0.283 1.00 94.94 77 ASP A O 1
ATOM 582 N N . LEU A 1 78 ? -10.951 -3.488 -1.351 1.00 95.38 78 LEU A N 1
ATOM 583 C CA . LEU A 1 78 ? -10.309 -2.842 -0.210 1.00 95.38 78 LEU A CA 1
ATOM 584 C C . LEU A 1 78 ? -10.929 -1.472 0.068 1.00 95.38 78 LEU A C 1
ATOM 586 O O . LEU A 1 78 ? -11.091 -1.095 1.228 1.00 95.38 78 LEU A O 1
ATOM 590 N N . TRP A 1 79 ? -11.337 -0.750 -0.977 1.00 94.19 79 TRP A N 1
ATOM 591 C CA . TRP A 1 79 ? -12.036 0.528 -0.839 1.00 94.19 79 TRP A CA 1
ATOM 592 C C . TRP A 1 79 ? -13.390 0.388 -0.137 1.00 94.19 79 TRP A C 1
ATOM 594 O O . TRP A 1 79 ? -13.750 1.244 0.678 1.00 94.19 79 TRP A O 1
ATOM 604 N N . ARG A 1 80 ? -14.116 -0.706 -0.394 1.00 92.19 80 ARG A N 1
ATOM 605 C CA . ARG A 1 80 ? -15.355 -1.039 0.329 1.00 92.19 80 ARG A CA 1
ATOM 606 C C . ARG A 1 80 ? -15.106 -1.287 1.820 1.00 92.19 80 ARG A C 1
ATOM 608 O O . ARG A 1 80 ? -15.922 -0.899 2.641 1.00 92.19 80 ARG A O 1
ATOM 615 N N . LYS A 1 81 ? -13.948 -1.849 2.177 1.00 92.19 81 LYS A N 1
ATOM 616 C CA . LYS A 1 81 ? -13.554 -2.173 3.563 1.00 92.19 81 LYS A CA 1
ATOM 617 C C . LYS A 1 81 ? -12.734 -1.073 4.246 1.00 92.19 81 LYS A C 1
ATOM 619 O O . LYS A 1 81 ? -12.139 -1.306 5.290 1.00 92.19 81 LYS A O 1
ATOM 624 N N . ARG A 1 82 ? -12.654 0.130 3.665 1.00 91.38 82 ARG A N 1
ATOM 625 C CA . ARG A 1 82 ? -11.709 1.178 4.101 1.00 91.38 82 ARG A CA 1
ATOM 626 C C . ARG A 1 82 ? -11.904 1.657 5.544 1.00 91.38 82 ARG A C 1
ATOM 628 O O . ARG A 1 82 ? -10.929 2.064 6.174 1.00 91.38 82 ARG A O 1
ATOM 635 N N . LYS A 1 83 ? -13.145 1.625 6.036 1.00 83.25 83 LYS A N 1
ATOM 636 C CA . LYS A 1 83 ? -13.561 2.111 7.364 1.00 83.25 83 LYS A CA 1
ATOM 637 C C . LYS A 1 83 ? -14.181 1.014 8.242 1.00 83.25 83 LYS A C 1
ATOM 639 O O . LYS A 1 83 ? -14.123 1.130 9.462 1.00 83.25 83 LYS A O 1
ATOM 644 N N . THR A 1 84 ? -14.715 -0.049 7.639 1.00 65.31 84 THR A N 1
ATOM 645 C CA . THR A 1 84 ? -15.361 -1.204 8.299 1.00 65.31 84 THR A CA 1
ATOM 646 C C . THR A 1 84 ? -14.367 -2.176 8.894 1.00 65.31 84 THR A C 1
ATOM 648 O O . THR A 1 84 ? -14.608 -2.642 10.021 1.00 65.31 84 THR A O 1
#

Mean predicted aligned error: 4.78 Å

Secondary structure (DSSP, 8-state):
----PPPPPPPHHHHHHHHHHHHHHT--HHHHHHHHHHHHHHHHHS---SS-HHHHHHHHHHHHHH--SSHHHHTHHHHHTS--